Protein AF-A0AA92SEA0-F1 (afdb_monomer_lite)

pLDDT: mean 93.27, std 8.4, range [47.16, 98.56]

Secondary structure (DSSP, 8-state):
-EE-SSS-EE---SS-TT--S-HHHHHHHHHHHHHHHHS----EEE-SSHHHHHHHHHHTTTT-EEE--HHHHTT-

Radius of gyration: 12.32 Å; chains: 1; bounding box: 28×28×31 Å

Structure (mmCIF, N/CA/C/O backbone):
data_AF-A0AA92SEA0-F1
#
_entry.id   AF-A0AA92SEA0-F1
#
loop_
_atom_site.group_PDB
_atom_site.id
_atom_site.type_symbol
_atom_site.label_atom_id
_atom_site.label_alt_id
_atom_site.label_comp_id
_atom_site.label_asym_id
_atom_site.label_entity_id
_atom_site.label_seq_id
_atom_site.pdbx_PDB_ins_code
_atom_site.Cartn_x
_atom_site.Cartn_y
_atom_site.Cartn_z
_atom_site.occupancy
_atom_site.B_iso_or_equiv
_atom_site.auth_seq_id
_atom_site.auth_comp_id
_atom_site.auth_asym_id
_atom_site.auth_atom_id
_atom_site.pdbx_PDB_model_num
ATOM 1 N N . MET A 1 1 ? 4.902 -10.651 2.766 1.00 82.62 1 MET A N 1
ATOM 2 C CA . MET A 1 1 ? 4.509 -9.433 3.505 1.00 82.62 1 MET A CA 1
ATOM 3 C C . MET A 1 1 ? 5.591 -9.143 4.518 1.00 82.62 1 MET A C 1
ATOM 5 O O . MET A 1 1 ? 6.104 -10.084 5.110 1.00 82.62 1 MET A O 1
ATOM 9 N N . GLU A 1 2 ? 5.929 -7.877 4.697 1.00 90.31 2 GLU A N 1
ATOM 10 C CA . GLU A 1 2 ? 6.910 -7.414 5.674 1.00 90.31 2 GLU A CA 1
ATOM 11 C C . GLU A 1 2 ? 6.310 -6.234 6.440 1.00 90.31 2 GLU A C 1
ATOM 13 O O . GLU A 1 2 ? 5.928 -5.239 5.825 1.00 90.31 2 GLU A O 1
ATOM 18 N N . GLY A 1 3 ? 6.181 -6.361 7.762 1.00 88.88 3 GLY A N 1
ATOM 19 C CA . GLY A 1 3 ? 5.741 -5.265 8.627 1.00 88.88 3 GLY A CA 1
ATOM 20 C C . GLY A 1 3 ? 6.887 -4.289 8.885 1.00 88.88 3 GLY A C 1
ATOM 21 O O . GLY A 1 3 ? 8.001 -4.719 9.171 1.00 88.88 3 GLY A O 1
ATOM 22 N N . VAL A 1 4 ? 6.611 -2.990 8.773 1.00 90.38 4 VAL A N 1
ATOM 23 C CA . VAL A 1 4 ? 7.598 -1.905 8.941 1.00 90.38 4 VAL A CA 1
ATOM 24 C C . VAL A 1 4 ? 7.331 -1.129 10.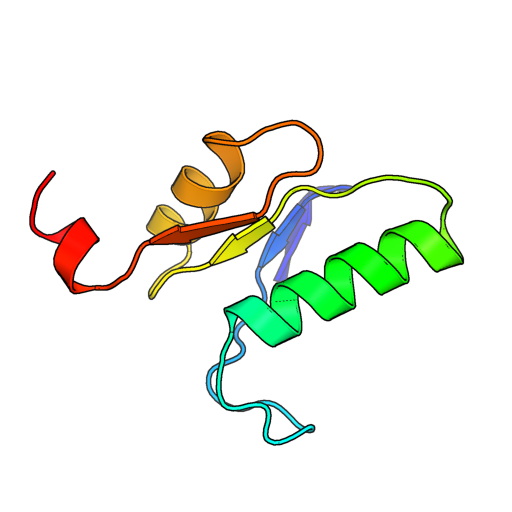227 1.00 90.38 4 VAL A C 1
ATOM 26 O O . VAL A 1 4 ? 8.258 -0.766 10.946 1.00 90.38 4 VAL A O 1
ATOM 29 N N . ALA A 1 5 ? 6.054 -0.892 10.516 1.00 90.62 5 ALA A N 1
ATOM 30 C CA . ALA A 1 5 ? 5.560 -0.221 11.708 1.00 90.62 5 ALA A CA 1
ATOM 31 C C . ALA A 1 5 ? 4.177 -0.787 12.068 1.00 90.62 5 ALA A C 1
ATOM 33 O O . ALA A 1 5 ? 3.694 -1.719 11.423 1.00 90.62 5 ALA A O 1
ATOM 34 N N . LEU A 1 6 ? 3.530 -0.217 13.086 1.00 91.75 6 LEU A N 1
ATOM 35 C CA . LEU A 1 6 ? 2.171 -0.606 13.475 1.00 91.75 6 LEU A CA 1
ATOM 36 C C . LEU A 1 6 ? 1.160 -0.417 12.330 1.00 91.75 6 LEU A C 1
ATOM 38 O O . LEU A 1 6 ? 0.273 -1.245 12.153 1.00 91.75 6 LEU A O 1
ATOM 42 N N . ASP A 1 7 ? 1.300 0.658 11.557 1.00 92.38 7 ASP A N 1
ATOM 43 C CA . ASP A 1 7 ? 0.377 1.077 10.499 1.00 92.38 7 ASP A CA 1
ATOM 44 C C . ASP A 1 7 ? 0.964 0.942 9.083 1.00 92.38 7 ASP A C 1
ATOM 46 O O . ASP A 1 7 ? 0.325 1.334 8.104 1.00 92.38 7 ASP A O 1
ATOM 50 N N . GLU A 1 8 ? 2.163 0.365 8.946 1.00 93.94 8 GLU A N 1
ATOM 51 C CA . GLU A 1 8 ? 2.865 0.271 7.665 1.00 93.94 8 GLU A CA 1
ATOM 52 C C . GLU A 1 8 ? 3.422 -1.128 7.390 1.00 93.94 8 GLU A C 1
ATOM 54 O O . GLU A 1 8 ? 4.097 -1.739 8.222 1.00 93.94 8 GLU A O 1
ATOM 59 N N . ALA A 1 9 ? 3.197 -1.611 6.166 1.00 96.19 9 ALA A N 1
ATOM 60 C CA . ALA A 1 9 ? 3.723 -2.876 5.674 1.00 96.19 9 ALA A CA 1
ATOM 61 C C . ALA A 1 9 ? 4.005 -2.821 4.165 1.00 96.19 9 ALA A C 1
ATOM 63 O O . ALA A 1 9 ? 3.318 -2.125 3.414 1.00 96.19 9 ALA A O 1
ATOM 64 N N . TYR A 1 10 ? 4.979 -3.612 3.715 1.00 96.44 10 TYR A N 1
ATOM 65 C CA . TYR A 1 10 ? 5.219 -3.889 2.300 1.00 96.44 10 TYR A CA 1
ATOM 66 C C . TYR A 1 10 ? 4.651 -5.256 1.914 1.00 96.44 10 TYR A C 1
ATOM 68 O O . TYR A 1 10 ? 4.756 -6.245 2.650 1.00 96.44 10 TYR A O 1
ATOM 76 N N . LEU A 1 11 ? 4.092 -5.330 0.709 1.00 95.69 11 LEU A N 1
ATOM 77 C CA . LEU A 1 11 ? 3.600 -6.566 0.121 1.00 95.69 11 LEU A CA 1
ATOM 78 C C . LEU A 1 11 ? 4.153 -6.712 -1.295 1.00 95.69 11 LEU A C 1
ATOM 80 O O . LEU A 1 11 ? 3.896 -5.872 -2.150 1.00 95.69 11 LEU A O 1
ATOM 84 N N . ASP A 1 12 ? 4.900 -7.789 -1.523 1.00 95.31 12 ASP A N 1
ATOM 85 C CA . ASP A 1 12 ? 5.225 -8.243 -2.871 1.00 95.31 12 ASP A CA 1
ATOM 86 C C . ASP A 1 12 ? 4.007 -8.976 -3.440 1.00 95.31 12 ASP A C 1
ATOM 88 O O . ASP A 1 12 ? 3.459 -9.875 -2.796 1.00 95.31 12 ASP A O 1
ATOM 92 N N . VAL A 1 13 ? 3.558 -8.538 -4.612 1.00 95.06 13 VAL A N 1
ATOM 93 C CA . VAL A 1 13 ? 2.383 -9.067 -5.315 1.00 95.06 13 VAL A CA 1
ATOM 94 C C . VAL A 1 13 ? 2.727 -9.584 -6.712 1.00 95.06 13 VAL A C 1
ATOM 96 O O . VAL A 1 13 ? 1.814 -9.819 -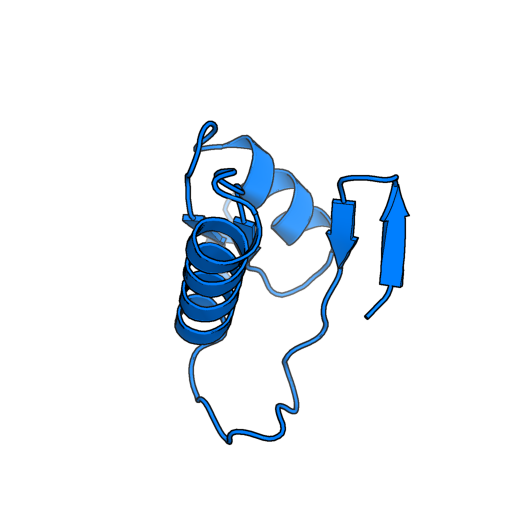7.506 1.00 95.06 13 VAL A O 1
ATOM 99 N N . THR A 1 14 ? 4.021 -9.757 -7.008 1.00 93.19 14 THR A N 1
ATOM 100 C CA . THR A 1 14 ? 4.520 -10.276 -8.293 1.00 93.19 14 THR A CA 1
ATOM 101 C C . THR A 1 14 ? 3.877 -11.622 -8.615 1.00 93.19 14 THR A C 1
ATOM 103 O O . THR A 1 14 ? 3.313 -11.803 -9.690 1.00 93.19 14 THR A O 1
ATOM 106 N N . GLU A 1 15 ? 3.862 -12.526 -7.636 1.00 93.25 15 GLU A N 1
ATOM 107 C CA . GLU A 1 15 ? 3.103 -13.772 -7.677 1.00 93.25 15 GLU A CA 1
ATOM 108 C C . GLU A 1 15 ? 1.990 -13.703 -6.630 1.00 93.25 15 GLU A C 1
ATOM 110 O O . GLU A 1 15 ? 2.236 -13.763 -5.424 1.00 93.25 15 GLU A O 1
ATOM 115 N N . ASN A 1 16 ? 0.741 -13.545 -7.076 1.00 91.25 16 ASN A N 1
ATOM 116 C CA . ASN A 1 16 ? -0.405 -13.464 -6.176 1.00 91.25 16 ASN A CA 1
ATOM 117 C C . ASN A 1 16 ? -1.355 -14.653 -6.357 1.00 91.25 16 ASN A C 1
ATOM 119 O O . ASN A 1 16 ? -1.679 -15.062 -7.468 1.00 91.25 16 ASN A O 1
ATOM 123 N N . LYS A 1 17 ? -1.856 -15.176 -5.232 1.00 90.06 17 LYS A N 1
ATOM 124 C CA . LYS A 1 17 ? -2.693 -16.390 -5.170 1.00 90.06 17 LYS A CA 1
ATOM 125 C C . LYS A 1 17 ? -4.014 -16.284 -5.936 1.00 90.06 17 LYS A C 1
ATOM 127 O O . LYS A 1 17 ? -4.644 -17.298 -6.208 1.00 90.06 17 LYS A O 1
ATOM 132 N N . GLN A 1 18 ? -4.459 -15.063 -6.220 1.00 92.06 18 GLN A N 1
ATOM 133 C CA . GLN A 1 18 ? -5.731 -14.786 -6.882 1.00 92.06 18 GLN A CA 1
ATOM 134 C C . GLN A 1 18 ? -5.572 -14.586 -8.397 1.00 92.06 18 GLN A C 1
ATOM 136 O O . GLN A 1 18 ? -6.570 -14.330 -9.064 1.00 92.06 18 GLN A O 1
ATOM 141 N N . ASN A 1 19 ? -4.349 -14.698 -8.938 1.00 93.81 19 ASN A N 1
ATOM 142 C CA . ASN A 1 19 ? -4.029 -14.442 -10.347 1.00 93.81 19 ASN A CA 1
ATOM 143 C C . ASN A 1 19 ? -4.547 -13.081 -10.848 1.00 93.81 19 ASN A C 1
ATOM 145 O O . ASN A 1 19 ? -4.968 -12.935 -11.995 1.00 93.81 19 ASN A O 1
ATOM 149 N N . ILE A 1 20 ? -4.537 -12.072 -9.976 1.00 95.44 20 ILE A N 1
ATOM 150 C CA . ILE A 1 20 ? -4.939 -10.711 -10.317 1.00 95.44 20 ILE A CA 1
ATOM 151 C C . ILE A 1 20 ? -3.798 -10.069 -11.119 1.00 95.44 20 ILE A C 1
ATOM 153 O O . ILE A 1 20 ? -2.684 -9.975 -10.601 1.00 95.44 20 ILE A O 1
ATOM 157 N N . PRO A 1 21 ? -4.048 -9.590 -12.349 1.00 92.94 21 PRO A N 1
ATOM 158 C CA . PRO A 1 21 ? -2.983 -9.105 -13.229 1.00 92.94 21 PRO A CA 1
ATOM 159 C C . PRO A 1 21 ? -2.414 -7.742 -12.814 1.00 92.94 21 PRO A C 1
ATOM 161 O O . PRO A 1 21 ? -1.286 -7.411 -13.165 1.00 92.94 21 PRO A O 1
ATOM 164 N N . TYR A 1 22 ? -3.179 -6.936 -12.073 1.00 95.12 22 TYR A N 1
ATOM 165 C CA . TYR A 1 22 ? -2.794 -5.568 -11.729 1.00 95.12 22 TYR A CA 1
ATOM 166 C C . TYR A 1 22 ? -2.612 -5.394 -10.221 1.00 95.12 22 TYR A C 1
ATOM 168 O O . TYR A 1 22 ? -3.561 -5.521 -9.443 1.00 95.12 22 TYR A O 1
ATOM 176 N N . ALA A 1 23 ? -1.408 -4.991 -9.812 1.00 96.25 23 ALA A N 1
ATOM 177 C CA . ALA A 1 23 ? -1.091 -4.666 -8.421 1.00 96.25 23 ALA A CA 1
ATOM 178 C C . ALA A 1 23 ? -1.982 -3.542 -7.852 1.00 96.25 23 ALA A C 1
ATOM 180 O O . ALA A 1 23 ? -2.329 -3.552 -6.671 1.00 96.25 23 ALA A O 1
ATOM 181 N N . SER A 1 24 ? -2.421 -2.602 -8.696 1.00 96.56 24 SER A N 1
ATOM 182 C CA . SER A 1 24 ? -3.362 -1.539 -8.320 1.00 96.56 24 SER A CA 1
ATOM 183 C C . SER A 1 24 ? -4.738 -2.077 -7.907 1.00 96.56 24 SER A C 1
ATOM 185 O O . SER A 1 24 ? -5.358 -1.533 -6.991 1.00 96.56 24 SER A O 1
ATOM 187 N N . THR A 1 25 ? -5.202 -3.167 -8.525 1.00 97.62 25 THR A N 1
ATOM 188 C CA . THR A 1 25 ? -6.443 -3.854 -8.143 1.00 97.62 25 THR A CA 1
ATOM 189 C C . THR A 1 25 ? -6.294 -4.516 -6.778 1.00 97.62 25 THR A C 1
ATOM 191 O O . THR A 1 25 ? -7.157 -4.342 -5.921 1.00 97.62 25 THR A O 1
ATOM 194 N N . ILE A 1 26 ? -5.168 -5.191 -6.531 1.00 97.19 26 ILE A N 1
ATOM 195 C CA . ILE A 1 26 ? -4.869 -5.803 -5.227 1.00 97.19 26 ILE A CA 1
ATOM 196 C C . ILE A 1 26 ? -4.827 -4.730 -4.130 1.00 97.19 26 ILE A C 1
ATOM 198 O O . ILE A 1 26 ? -5.483 -4.872 -3.100 1.00 97.19 26 ILE A O 1
ATOM 202 N N . ALA A 1 27 ? -4.135 -3.612 -4.369 1.00 97.31 27 ALA A N 1
ATOM 203 C CA . ALA A 1 27 ? -4.070 -2.504 -3.417 1.00 97.31 27 ALA A CA 1
ATOM 204 C C . ALA A 1 27 ? -5.455 -1.903 -3.116 1.00 97.31 27 ALA A C 1
ATOM 206 O O . ALA A 1 27 ? -5.742 -1.543 -1.972 1.00 97.31 27 ALA A O 1
ATOM 207 N N . ARG A 1 28 ? -6.340 -1.825 -4.119 1.00 97.75 28 ARG A N 1
ATOM 208 C CA . ARG A 1 28 ? -7.729 -1.390 -3.925 1.00 97.75 28 ARG A CA 1
ATOM 209 C C . ARG A 1 28 ? -8.514 -2.376 -3.066 1.00 97.75 28 ARG A C 1
ATOM 211 O O . ARG A 1 28 ? -9.181 -1.932 -2.138 1.00 97.75 28 ARG A O 1
ATOM 218 N N . HIS A 1 29 ? -8.397 -3.678 -3.329 1.00 97.62 29 HIS A N 1
ATOM 219 C CA . HIS A 1 29 ? -9.042 -4.711 -2.514 1.00 97.62 29 HIS A CA 1
ATOM 220 C C . HIS A 1 29 ? -8.591 -4.638 -1.054 1.00 97.62 29 HIS A C 1
ATOM 222 O O . HIS A 1 29 ? -9.436 -4.645 -0.166 1.00 97.62 29 HIS A O 1
ATOM 228 N N . ILE A 1 30 ? -7.288 -4.480 -0.805 1.00 96.56 30 ILE A N 1
ATOM 229 C CA . ILE A 1 30 ? -6.744 -4.342 0.554 1.00 96.56 30 ILE A CA 1
ATOM 230 C C . ILE A 1 30 ? -7.318 -3.101 1.246 1.00 96.56 30 ILE A C 1
ATOM 232 O O . ILE A 1 30 ? -7.807 -3.200 2.367 1.00 96.56 30 ILE A O 1
ATOM 236 N N . LYS A 1 31 ? -7.325 -1.939 0.579 1.00 97.50 31 LYS A N 1
ATOM 237 C CA . LYS A 1 31 ? -7.925 -0.714 1.138 1.00 97.50 31 LYS A CA 1
ATOM 238 C C . LYS A 1 31 ? -9.406 -0.901 1.478 1.00 97.50 31 LYS A C 1
ATOM 240 O O . LYS A 1 31 ? -9.843 -0.445 2.531 1.00 97.50 31 LYS A O 1
ATOM 245 N N . THR A 1 32 ? -10.169 -1.548 0.597 1.00 98.19 32 THR A N 1
ATOM 246 C CA . THR A 1 32 ? -11.591 -1.836 0.826 1.00 98.19 32 THR A CA 1
ATOM 247 C C . THR A 1 32 ? -11.785 -2.782 2.008 1.00 98.19 32 THR A C 1
ATOM 249 O O . THR A 1 32 ? -12.621 -2.489 2.857 1.00 98.19 32 THR A O 1
ATOM 252 N N . ALA A 1 33 ? -10.995 -3.854 2.104 1.00 98.06 33 ALA A N 1
ATOM 253 C CA . ALA A 1 33 ? -11.057 -4.798 3.217 1.00 98.06 33 ALA A CA 1
ATOM 254 C C . ALA A 1 33 ? -10.733 -4.116 4.555 1.00 98.06 33 ALA A C 1
ATOM 256 O O . ALA A 1 33 ? -11.513 -4.226 5.495 1.00 98.06 33 ALA A O 1
ATOM 257 N N . ILE A 1 34 ? -9.664 -3.308 4.614 1.00 97.56 34 ILE A N 1
ATOM 258 C CA . ILE A 1 34 ? -9.318 -2.522 5.812 1.00 97.56 34 ILE A CA 1
ATOM 259 C C . ILE A 1 34 ? -10.498 -1.642 6.235 1.00 97.56 34 ILE A C 1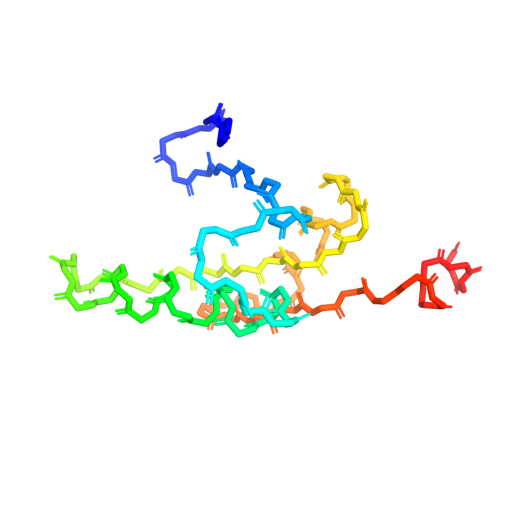
ATOM 261 O O . ILE A 1 34 ? -10.876 -1.653 7.405 1.00 97.56 34 ILE A O 1
ATOM 265 N N . LEU A 1 35 ? -11.114 -0.917 5.296 1.00 98.19 35 LEU A N 1
ATOM 266 C CA . LEU A 1 35 ? -12.264 -0.068 5.604 1.00 98.19 35 LEU A CA 1
ATOM 267 C C . LEU A 1 35 ? -13.450 -0.880 6.136 1.00 98.19 35 LEU A C 1
ATOM 269 O O . LEU A 1 35 ? -14.061 -0.482 7.122 1.00 98.19 35 LEU A O 1
ATOM 273 N N . GLN A 1 36 ? -13.771 -2.009 5.506 1.00 98.56 36 GLN A N 1
ATOM 274 C CA . GLN A 1 36 ? -14.891 -2.858 5.913 1.00 98.56 36 GLN A CA 1
ATOM 275 C C . GLN A 1 36 ? -14.677 -3.467 7.304 1.00 98.56 36 GLN A C 1
ATOM 277 O O . GLN A 1 36 ? -15.594 -3.449 8.123 1.00 98.56 36 GLN A O 1
ATOM 282 N N . GLU A 1 37 ? -13.473 -3.962 7.582 1.00 98.44 37 GLU A N 1
ATOM 283 C CA . GLU A 1 37 ? -13.149 -4.680 8.817 1.00 98.44 37 GLU A CA 1
ATOM 284 C C . GLU A 1 37 ? -12.884 -3.748 10.002 1.00 98.44 37 GLU A C 1
ATOM 286 O O . GLU A 1 37 ? -13.231 -4.074 11.135 1.00 98.44 37 GLU A O 1
ATOM 291 N N . THR A 1 38 ? -12.277 -2.584 9.757 1.00 97.50 38 THR A N 1
ATOM 292 C CA . THR A 1 38 ? -11.772 -1.711 10.832 1.00 97.50 38 THR A CA 1
ATOM 293 C C . THR A 1 38 ? -12.479 -0.365 10.919 1.00 97.50 38 THR A C 1
ATOM 295 O O . THR A 1 38 ? -12.297 0.347 11.903 1.00 97.50 38 THR A O 1
ATOM 298 N N . GLN A 1 39 ? -13.268 0.006 9.904 1.00 98.00 39 GLN A N 1
ATOM 299 C CA . GLN A 1 39 ? -13.835 1.353 9.745 1.00 98.00 39 GLN A CA 1
ATOM 300 C C . GLN A 1 39 ? -12.771 2.463 9.633 1.00 98.00 39 GLN A C 1
ATOM 302 O O . GLN A 1 39 ? -13.075 3.644 9.795 1.00 98.00 39 GLN A O 1
ATOM 307 N N . LEU A 1 40 ? -11.524 2.101 9.307 1.00 97.50 40 LEU A N 1
ATOM 308 C CA . LEU A 1 40 ? -10.424 3.033 9.066 1.00 97.50 40 LEU A CA 1
ATOM 309 C C . LEU A 1 40 ? -10.061 3.078 7.580 1.00 97.50 40 LEU A C 1
ATOM 311 O O . LEU A 1 40 ? -10.102 2.078 6.867 1.00 97.50 40 LEU A O 1
ATOM 315 N N . THR A 1 41 ? -9.652 4.250 7.097 1.00 97.44 41 THR A N 1
ATOM 316 C CA . THR A 1 41 ? -9.118 4.394 5.736 1.00 97.44 41 THR A CA 1
ATOM 317 C C . THR A 1 41 ? -7.610 4.178 5.718 1.00 97.44 41 THR A C 1
ATOM 319 O O . THR A 1 41 ? -6.901 4.755 6.539 1.00 97.44 41 THR A O 1
ATOM 322 N N . ALA A 1 42 ? -7.101 3.463 4.717 1.00 97.12 42 ALA A N 1
ATOM 323 C CA . ALA A 1 42 ? -5.666 3.341 4.457 1.00 97.12 42 ALA A CA 1
ATOM 324 C C . ALA A 1 42 ? -5.260 4.118 3.196 1.00 97.12 42 ALA A C 1
ATOM 326 O O . ALA A 1 42 ? -6.067 4.290 2.283 1.00 97.12 42 ALA A O 1
ATOM 327 N N . THR A 1 43 ? -4.001 4.551 3.101 1.00 97.69 43 THR A N 1
ATOM 328 C CA . THR A 1 43 ? -3.395 5.031 1.841 1.00 97.69 43 THR A CA 1
ATOM 329 C C . THR A 1 43 ? -2.430 3.971 1.32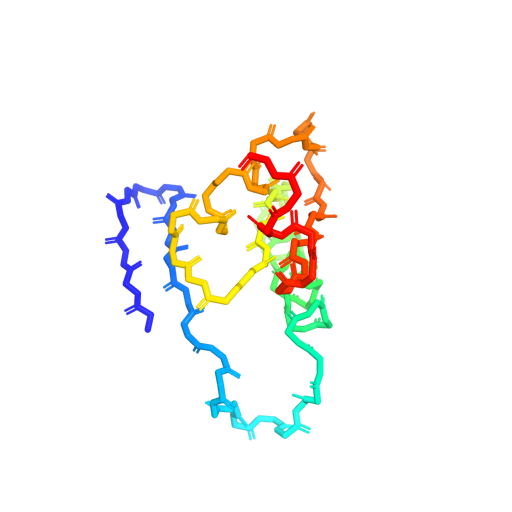5 1.00 97.69 43 THR A C 1
ATOM 331 O O . THR A 1 43 ? -1.729 3.361 2.124 1.00 97.69 43 THR A O 1
ATOM 334 N N . ALA A 1 44 ? -2.379 3.748 0.011 1.00 97.94 44 ALA A N 1
ATOM 335 C CA . ALA A 1 44 ? -1.483 2.758 -0.585 1.00 97.94 44 ALA A CA 1
ATOM 336 C C . ALA A 1 44 ? -0.657 3.353 -1.731 1.00 97.94 44 ALA A C 1
ATOM 338 O O . ALA A 1 44 ? -1.141 4.176 -2.510 1.00 97.94 44 ALA A O 1
ATOM 339 N N . GLY A 1 45 ? 0.593 2.910 -1.831 1.00 97.88 45 GLY A N 1
ATOM 340 C CA . GLY A 1 45 ? 1.488 3.196 -2.946 1.00 97.88 45 GLY A CA 1
ATOM 341 C C . GLY A 1 45 ? 1.900 1.899 -3.632 1.00 97.88 45 GLY A C 1
ATOM 342 O O . GLY A 1 45 ? 2.198 0.918 -2.955 1.00 97.88 45 GLY A O 1
ATOM 343 N N . VAL A 1 46 ? 1.902 1.888 -4.963 1.00 97.81 46 VAL A N 1
ATOM 344 C CA . VAL A 1 46 ? 2.262 0.720 -5.778 1.00 97.81 46 VAL A CA 1
ATOM 345 C C . VAL A 1 46 ? 3.375 1.112 -6.736 1.00 97.81 46 VAL A C 1
ATOM 347 O O . VAL A 1 46 ? 3.252 2.105 -7.450 1.00 97.81 46 VAL A O 1
ATOM 350 N N . SER A 1 47 ? 4.460 0.342 -6.759 1.00 97.31 47 SER A N 1
ATOM 351 C CA . SER A 1 47 ? 5.546 0.519 -7.722 1.00 97.31 47 SER A CA 1
ATOM 352 C C . SER A 1 47 ? 6.408 -0.745 -7.814 1.00 97.31 47 SER A C 1
ATOM 354 O O . SER A 1 47 ? 6.133 -1.739 -7.146 1.00 97.31 47 SER A O 1
ATOM 356 N N . ILE A 1 48 ? 7.459 -0.692 -8.631 1.00 95.19 48 ILE A N 1
ATOM 357 C CA . ILE A 1 48 ? 8.393 -1.795 -8.902 1.00 95.19 48 ILE A CA 1
ATOM 358 C C . ILE A 1 48 ? 9.352 -2.113 -7.750 1.00 95.19 48 ILE A C 1
ATOM 360 O O . ILE A 1 48 ? 10.013 -3.145 -7.766 1.00 95.19 48 ILE A O 1
ATOM 364 N N . ASN A 1 49 ? 9.478 -1.223 -6.764 1.00 94.56 49 ASN A N 1
ATOM 365 C CA . ASN A 1 49 ? 10.312 -1.447 -5.589 1.00 94.56 49 ASN A CA 1
ATOM 366 C C . ASN A 1 49 ? 9.751 -0.719 -4.357 1.00 94.56 49 ASN A C 1
ATOM 368 O O . ASN A 1 49 ? 8.884 0.154 -4.460 1.00 94.56 49 ASN A O 1
ATOM 372 N N . LYS A 1 50 ? 10.271 -1.080 -3.178 1.00 94.69 50 LYS A N 1
ATOM 373 C CA . LYS A 1 50 ? 9.804 -0.568 -1.880 1.00 94.69 50 LYS A CA 1
ATOM 374 C C . LYS A 1 50 ? 9.973 0.948 -1.739 1.00 94.69 50 LYS A C 1
ATOM 376 O O . LYS A 1 50 ? 9.080 1.607 -1.217 1.00 94.69 50 LYS A O 1
ATOM 381 N N . PHE A 1 51 ? 11.087 1.500 -2.223 1.00 94.25 51 PHE A N 1
ATOM 382 C CA . PHE A 1 51 ? 11.388 2.931 -2.121 1.00 94.25 51 PHE A CA 1
ATOM 383 C C . PHE A 1 51 ? 10.360 3.775 -2.886 1.00 94.25 51 PHE A C 1
ATOM 385 O O . PHE A 1 51 ? 9.714 4.651 -2.308 1.00 94.25 51 PHE A O 1
ATOM 392 N N . LEU A 1 52 ? 10.126 3.445 -4.158 1.00 95.88 52 LEU A N 1
ATOM 393 C CA . LEU A 1 52 ? 9.133 4.127 -4.986 1.00 95.88 52 LEU A CA 1
ATOM 394 C C . LEU A 1 52 ? 7.709 3.898 -4.469 1.00 95.88 52 LEU A C 1
ATOM 396 O O . LEU A 1 52 ? 6.907 4.829 -4.457 1.00 95.88 52 LEU A O 1
ATOM 400 N N . ALA A 1 53 ? 7.388 2.697 -3.975 1.00 96.62 53 ALA A N 1
ATOM 401 C CA . ALA A 1 53 ? 6.085 2.425 -3.365 1.00 96.62 53 ALA A CA 1
ATOM 402 C C . ALA A 1 53 ? 5.842 3.299 -2.120 1.00 96.62 53 ALA A C 1
ATOM 404 O O . ALA A 1 53 ? 4.754 3.861 -1.954 1.00 96.62 53 ALA A O 1
ATOM 405 N N . LYS A 1 54 ? 6.864 3.486 -1.275 1.00 95.06 54 LYS A N 1
ATOM 406 C CA . LYS A 1 54 ? 6.793 4.382 -0.116 1.00 95.06 54 LYS A CA 1
ATOM 407 C C . LYS A 1 54 ? 6.579 5.831 -0.544 1.00 95.06 54 LYS A C 1
ATOM 409 O O . LYS A 1 54 ? 5.677 6.474 -0.008 1.00 95.06 54 LYS A O 1
ATOM 414 N N . MET A 1 55 ? 7.323 6.318 -1.539 1.00 95.00 55 MET A N 1
ATOM 415 C CA . MET A 1 55 ? 7.103 7.656 -2.105 1.00 95.00 55 MET A CA 1
ATOM 416 C C . MET A 1 55 ? 5.678 7.813 -2.647 1.00 95.00 55 MET A C 1
ATOM 418 O O . MET A 1 55 ? 4.992 8.772 -2.298 1.00 95.00 55 MET A O 1
ATOM 422 N N . ALA A 1 56 ? 5.195 6.845 -3.431 1.00 96.06 56 ALA A N 1
ATOM 423 C CA . ALA A 1 56 ? 3.843 6.840 -3.987 1.00 96.06 56 ALA A CA 1
ATOM 424 C C . ALA A 1 56 ? 2.769 6.953 -2.889 1.00 96.06 56 ALA A C 1
ATOM 426 O O . ALA A 1 56 ? 1.837 7.753 -3.008 1.00 96.06 56 ALA A O 1
ATOM 427 N N . SER A 1 57 ? 2.928 6.213 -1.784 1.00 95.00 57 SER 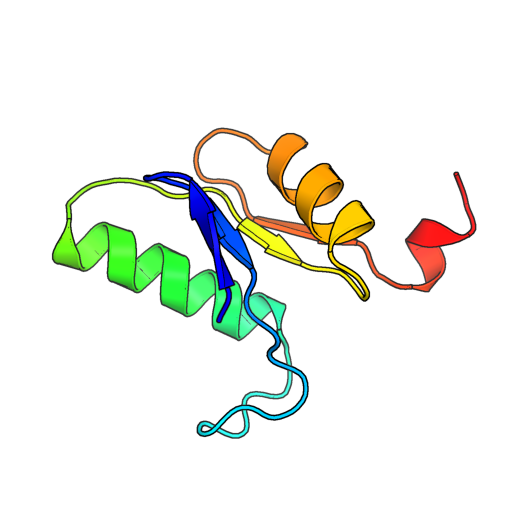A N 1
ATOM 428 C CA . SER A 1 57 ? 1.992 6.242 -0.649 1.00 95.00 57 SER A CA 1
ATOM 429 C C . SER A 1 57 ? 1.914 7.600 0.061 1.00 95.00 57 SER A C 1
ATOM 431 O O . SER A 1 57 ? 0.938 7.871 0.758 1.00 95.00 57 SER A O 1
ATOM 433 N N . GLY A 1 58 ? 2.924 8.460 -0.105 1.00 94.00 58 GLY A N 1
ATOM 434 C CA . GLY A 1 58 ? 2.952 9.809 0.459 1.00 94.00 58 GLY A CA 1
ATOM 435 C C . GLY A 1 58 ? 2.189 10.848 -0.366 1.00 94.00 58 GLY A C 1
ATOM 436 O O . GLY A 1 58 ? 1.728 11.831 0.203 1.00 94.00 58 GLY A O 1
ATOM 437 N N . GLN A 1 59 ? 2.028 10.634 -1.676 1.00 92.75 59 GLN A N 1
ATOM 438 C CA . GLN A 1 59 ? 1.573 11.684 -2.602 1.00 92.75 59 GLN A CA 1
ATOM 439 C C . GLN A 1 59 ? 0.084 12.033 -2.480 1.00 92.75 59 GLN A C 1
ATOM 441 O O . GLN A 1 59 ? -0.276 13.193 -2.621 1.00 92.75 59 GLN A O 1
ATOM 446 N N . ASN A 1 60 ? -0.780 11.049 -2.212 1.00 90.69 60 ASN A N 1
ATOM 447 C CA . ASN A 1 60 ? -2.240 11.227 -2.206 1.00 90.69 60 ASN A CA 1
ATOM 448 C C . ASN A 1 60 ? -2.859 10.902 -0.839 1.00 90.69 60 ASN A C 1
ATOM 450 O O . ASN A 1 60 ? -3.881 10.228 -0.744 1.00 90.69 60 ASN A O 1
ATOM 454 N N . LYS A 1 61 ? -2.228 11.325 0.256 1.00 92.62 61 LYS A N 1
ATOM 455 C CA . LYS A 1 61 ? -2.841 11.193 1.586 1.00 92.62 61 LYS A CA 1
ATOM 456 C C . LYS A 1 61 ? -3.930 12.267 1.786 1.00 92.62 61 LYS A C 1
ATOM 458 O O . LYS A 1 61 ? -3.723 13.393 1.340 1.00 92.62 61 LYS A O 1
ATOM 463 N N . PRO A 1 62 ? -5.032 11.981 2.511 1.00 94.12 62 PRO A N 1
ATOM 464 C CA . PRO A 1 62 ? -5.449 10.689 3.073 1.00 94.12 62 PRO A CA 1
ATOM 465 C C . PRO A 1 62 ? -6.285 9.835 2.095 1.00 94.12 62 PRO A C 1
ATOM 467 O O . PRO A 1 62 ? -6.796 10.321 1.094 1.00 94.12 62 PRO A O 1
ATOM 470 N N . ASN A 1 63 ? -6.455 8.545 2.413 1.00 95.75 63 ASN A N 1
ATOM 471 C CA . ASN A 1 63 ? -7.247 7.563 1.652 1.00 95.75 63 ASN A CA 1
ATOM 472 C C . ASN A 1 63 ? -6.898 7.433 0.147 1.00 95.75 63 ASN A C 1
ATOM 474 O O . ASN A 1 63 ? -7.694 6.919 -0.643 1.00 95.75 63 ASN A O 1
ATOM 478 N N . GLY A 1 64 ? -5.693 7.805 -0.280 1.00 96.75 64 GLY A N 1
ATOM 479 C CA . GLY A 1 64 ? -5.291 7.698 -1.686 1.00 96.75 64 GLY A CA 1
ATOM 480 C C . GLY A 1 64 ? -4.785 6.328 -2.116 1.00 96.75 64 GLY A C 1
ATOM 481 O O . GLY A 1 64 ? -4.507 5.434 -1.308 1.00 96.75 64 GLY A O 1
ATOM 482 N N . LEU A 1 65 ? -4.660 6.177 -3.429 1.00 97.81 65 LEU A N 1
ATOM 483 C CA . LEU A 1 65 ? -3.933 5.099 -4.084 1.00 97.81 65 LEU A CA 1
ATOM 484 C C . LEU A 1 65 ? -3.107 5.726 -5.206 1.00 97.81 65 LEU A C 1
ATOM 486 O O . LEU A 1 65 ? -3.681 6.257 -6.154 1.00 97.81 65 LEU A O 1
ATOM 490 N N . THR A 1 66 ? -1.785 5.650 -5.102 1.00 97.94 66 THR A N 1
ATOM 491 C CA . THR A 1 66 ? -0.869 6.159 -6.131 1.00 97.94 66 THR A CA 1
ATOM 492 C C . THR A 1 66 ? -0.104 4.997 -6.740 1.00 97.94 66 THR A C 1
ATOM 494 O O . THR A 1 66 ? 0.419 4.148 -6.016 1.00 97.94 66 THR A O 1
ATOM 497 N N . VAL A 1 67 ? -0.013 4.968 -8.067 1.00 97.50 67 VAL A N 1
ATOM 498 C CA . VAL A 1 67 ? 0.792 3.993 -8.806 1.00 97.50 67 VAL A CA 1
ATOM 499 C C . VAL A 1 67 ? 1.917 4.751 -9.497 1.00 97.50 67 VAL A C 1
ATOM 501 O O . VAL A 1 67 ? 1.637 5.692 -10.233 1.00 97.50 67 VAL A O 1
ATOM 504 N N . ILE A 1 68 ? 3.162 4.351 -9.246 1.00 96.19 68 ILE A N 1
ATOM 505 C CA . ILE A 1 68 ? 4.333 4.819 -9.992 1.00 96.19 68 ILE A CA 1
ATOM 506 C C . ILE A 1 68 ? 4.776 3.675 -10.895 1.00 96.19 68 ILE A C 1
ATOM 508 O O . ILE A 1 68 ? 5.282 2.655 -10.412 1.00 96.19 68 ILE A O 1
ATOM 512 N N . LEU A 1 69 ? 4.5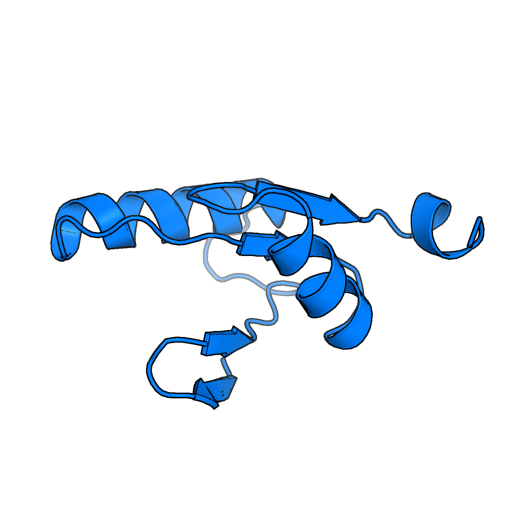59 3.847 -12.194 1.00 94.81 69 LEU A N 1
ATOM 513 C CA . LEU A 1 69 ? 4.962 2.906 -13.232 1.00 94.81 69 LEU A CA 1
ATOM 514 C C . LEU A 1 69 ? 6.475 3.016 -13.514 1.00 94.81 69 LEU A C 1
ATOM 516 O O . LEU A 1 69 ? 7.061 4.073 -13.259 1.00 94.81 69 LEU A O 1
ATOM 520 N N . PRO A 1 70 ? 7.127 1.953 -14.026 1.00 91.31 70 PRO A N 1
ATOM 521 C CA . PRO A 1 70 ? 8.564 1.966 -14.318 1.00 91.31 70 PRO A CA 1
ATOM 522 C C . PRO A 1 70 ? 9.003 3.168 -15.170 1.00 91.31 70 PRO A C 1
ATOM 524 O O . PRO A 1 70 ? 10.016 3.798 -14.877 1.00 91.31 70 PRO A O 1
ATOM 527 N N . GLU A 1 71 ? 8.216 3.532 -16.181 1.00 92.69 71 GLU A N 1
ATOM 528 C CA . GLU A 1 71 ? 8.481 4.658 -17.081 1.00 92.69 71 GLU A CA 1
ATOM 529 C C . GLU A 1 71 ? 8.447 6.024 -16.378 1.00 92.69 71 GLU A C 1
ATOM 531 O O . GLU A 1 71 ? 9.132 6.953 -16.798 1.00 92.69 71 GLU A O 1
ATOM 536 N N . GLN A 1 72 ? 7.700 6.144 -15.278 1.00 87.56 72 GLN A N 1
ATOM 537 C CA . GLN A 1 72 ? 7.623 7.370 -14.480 1.00 87.56 72 GLN A CA 1
ATOM 538 C C . GLN A 1 72 ? 8.809 7.503 -13.516 1.00 87.56 72 GLN A C 1
ATOM 540 O O . GLN A 1 72 ? 9.123 8.611 -13.089 1.00 87.56 72 GLN A O 1
ATOM 545 N N . ALA A 1 73 ? 9.471 6.393 -13.177 1.00 79.12 73 ALA A N 1
ATOM 546 C CA . ALA A 1 73 ? 10.611 6.378 -12.262 1.00 79.12 73 ALA A CA 1
ATOM 547 C C . ALA A 1 73 ? 11.909 6.896 -12.903 1.00 79.12 73 ALA A C 1
ATOM 549 O O . ALA A 1 73 ? 12.805 7.328 -12.189 1.00 79.12 73 ALA A O 1
ATOM 550 N N . ILE A 1 74 ? 12.010 6.854 -14.235 1.00 66.31 74 ILE A N 1
ATOM 551 C CA . ILE A 1 74 ? 13.192 7.305 -14.992 1.00 66.31 74 ILE A CA 1
ATOM 552 C C . ILE A 1 74 ? 13.171 8.832 -15.204 1.00 66.31 74 ILE A C 1
ATOM 554 O O . ILE A 1 74 ? 14.189 9.433 -15.527 1.00 66.31 74 ILE A O 1
ATOM 558 N N . ALA A 1 75 ? 12.013 9.471 -15.015 1.00 55.25 75 ALA A N 1
ATOM 559 C CA . ALA A 1 75 ? 11.795 10.889 -15.291 1.00 55.25 75 ALA A CA 1
ATOM 560 C C . ALA A 1 75 ? 11.974 11.816 -14.068 1.00 55.25 75 ALA A C 1
ATOM 562 O O . ALA A 1 75 ? 11.548 12.971 -14.136 1.00 55.25 75 ALA A O 1
ATOM 563 N N . GLN A 1 76 ? 12.562 11.334 -12.964 1.00 47.16 76 GLN A N 1
ATOM 564 C CA . GLN A 1 76 ? 12.850 12.126 -11.755 1.00 47.16 76 GLN A CA 1
ATOM 565 C C . GLN A 1 76 ? 14.338 12.154 -11.421 1.00 47.16 76 GLN A C 1
ATOM 567 O O . GLN A 1 76 ? 14.984 11.089 -11.533 1.00 47.16 76 GLN A O 1
#

Sequence (76 aa):
MEGVALDEAYLDVTENKQNIPYASTIARHIKTAILQETQLTATAGVSINKFLAKMASGQNKPNGLTVILPEQAIAQ

Foldseek 3Di:
DADDDPQDDDDDVVPPPVPDPDPLVVVVVVQVVCCVPPVDGAFWAAEPDDVNRVVQSPPDPDNYYGYQYPVNVVVD